Protein AF-A0A291QTG8-F1 (afdb_monomer_lite)

Organism: NCBI:txid2029983

Radius of gyration: 29.93 Å; chains: 1; bounding box: 68×47×69 Å

Secondary structure (DSSP, 8-state):
-----PPPHHHHHHHHHTSS---HHHHHHHHH-HHHHHHHHHHHHHHHHHHHSPP----HHHHHHHHHHS--PPP------HHHHHHHHHHHHHHHHHHHHHHHHHHHHTTTTHHHHHHHHHHHHHHHHHHHHHHHHHT------------

pLDDT: mean 78.18, std 14.65, range [39.66, 96.56]

Foldseek 3Di:
DDPPDADDLVVLLCVLLVNDDDDPVNVVCCVVPPVSVVSSVVSNVVVVVVVPPPDPPDPVVNVVVVVVPPPPPPPPPPPCDPVNVVVVVVVVCVVVVVVVVVVVVCVVVVPPCPPPVVVVVVVVVVVVVVVVVVVVVVPPPPPPPDDPDDD

Structure (mmCIF, N/CA/C/O backbone):
data_AF-A0A291QTG8-F1
#
_entry.id   AF-A0A291QTG8-F1
#
loop_
_atom_site.group_PDB
_atom_site.id
_atom_site.type_symbol
_atom_site.label_atom_id
_atom_site.label_alt_id
_atom_site.label_comp_id
_atom_site.label_asym_id
_atom_site.label_entity_id
_atom_site.label_seq_id
_atom_site.pdbx_PDB_ins_code
_atom_site.Cartn_x
_atom_site.Cartn_y
_atom_site.Cartn_z
_atom_site.occupancy
_atom_site.B_iso_or_equiv
_atom_site.auth_seq_id
_atom_site.auth_comp_id
_atom_site.auth_asym_id
_atom_site.auth_atom_id
_atom_site.pdbx_PDB_model_num
ATOM 1 N N . MET A 1 1 ? 3.332 27.249 34.472 1.00 39.66 1 MET A N 1
ATOM 2 C CA . MET A 1 1 ? 2.411 26.255 33.890 1.00 39.66 1 MET A CA 1
ATOM 3 C C . MET A 1 1 ? 3.097 25.776 32.634 1.00 39.66 1 MET A C 1
ATOM 5 O O . MET A 1 1 ? 3.259 26.569 31.720 1.00 39.66 1 MET A O 1
ATOM 9 N N . ILE A 1 2 ? 3.693 24.590 32.694 1.00 41.84 2 ILE A N 1
ATOM 10 C CA . ILE A 1 2 ? 4.444 24.021 31.576 1.00 41.84 2 ILE A CA 1
ATOM 11 C C . ILE A 1 2 ? 3.376 23.428 30.660 1.00 41.84 2 ILE A C 1
ATOM 13 O O . ILE A 1 2 ? 2.653 22.534 31.089 1.00 41.84 2 ILE A O 1
ATOM 17 N N . GLU A 1 3 ? 3.204 23.989 29.465 1.00 48.88 3 GLU A N 1
ATOM 18 C CA . GLU A 1 3 ? 2.459 23.326 28.394 1.00 48.88 3 GLU A CA 1
ATOM 19 C C . GLU A 1 3 ? 3.254 22.075 28.016 1.00 48.88 3 GLU A C 1
ATOM 21 O O . GLU A 1 3 ? 4.165 22.112 27.189 1.00 48.88 3 GLU A O 1
ATOM 26 N N . GLU A 1 4 ? 2.985 20.973 28.714 1.00 64.38 4 GLU A N 1
ATOM 27 C CA . GLU A 1 4 ? 3.476 19.665 28.313 1.00 64.38 4 GLU A CA 1
ATOM 28 C C . GLU A 1 4 ? 2.865 19.350 26.951 1.00 64.38 4 GLU A C 1
ATOM 30 O O . GLU A 1 4 ? 1.647 19.320 26.782 1.00 64.38 4 GLU A O 1
ATOM 35 N N . MET A 1 5 ? 3.727 19.192 25.952 1.00 86.00 5 MET A N 1
ATOM 36 C CA . MET A 1 5 ? 3.331 18.919 24.578 1.00 86.00 5 MET A CA 1
ATOM 37 C C . MET A 1 5 ? 2.581 17.579 24.528 1.00 86.00 5 MET A C 1
ATOM 39 O O . MET A 1 5 ? 3.191 16.515 24.601 1.00 86.00 5 MET A O 1
ATOM 43 N N . HIS A 1 6 ? 1.250 17.635 24.455 1.00 92.12 6 HIS A N 1
ATOM 44 C CA . HIS A 1 6 ? 0.396 16.455 24.343 1.00 92.12 6 HIS A CA 1
ATOM 45 C C . HIS A 1 6 ? 0.509 15.808 22.959 1.00 92.12 6 HIS A C 1
ATOM 47 O O . HIS A 1 6 ? 0.851 16.459 21.968 1.00 92.12 6 HIS A O 1
ATOM 53 N N . ILE A 1 7 ? 0.167 14.519 22.882 1.00 92.31 7 ILE A N 1
ATOM 54 C CA . ILE A 1 7 ? 0.068 13.810 21.602 1.00 92.31 7 ILE A CA 1
ATOM 55 C C . ILE A 1 7 ? -1.027 14.486 20.757 1.00 92.31 7 ILE A C 1
ATOM 57 O O . ILE A 1 7 ? -2.128 14.705 21.268 1.00 92.31 7 ILE A O 1
ATOM 61 N N . PRO A 1 8 ? -0.772 14.798 19.473 1.00 93.25 8 PRO A N 1
ATOM 62 C CA . PRO A 1 8 ? -1.783 15.363 18.590 1.00 93.25 8 PRO A CA 1
ATOM 63 C C . PRO A 1 8 ? -3.030 14.477 18.500 1.00 93.25 8 PRO A C 1
ATOM 65 O O . PRO A 1 8 ? -2.926 13.262 18.312 1.00 93.25 8 PRO A O 1
ATOM 68 N N . ASP A 1 9 ? -4.213 15.093 18.539 1.00 92.69 9 ASP A N 1
ATOM 69 C CA . ASP A 1 9 ? -5.502 14.387 18.495 1.00 92.69 9 ASP A CA 1
ATOM 70 C C . ASP A 1 9 ? -5.616 13.407 17.325 1.00 92.69 9 ASP A C 1
ATOM 72 O O . ASP A 1 9 ? -6.107 12.291 17.490 1.00 92.69 9 ASP A O 1
ATOM 76 N N . GLN A 1 10 ? -5.119 13.793 16.147 1.00 93.25 10 GLN A N 1
ATOM 77 C CA . GLN A 1 10 ? -5.134 12.936 14.964 1.00 93.25 10 GLN A CA 1
ATOM 78 C C . GLN A 1 10 ? -4.392 11.612 15.211 1.00 93.25 10 GLN A C 1
ATOM 80 O O . GLN A 1 10 ? -4.905 10.544 14.886 1.00 93.25 10 GLN A O 1
ATOM 85 N N . GLN A 1 11 ? -3.217 11.659 15.841 1.00 93.56 11 GLN A N 1
ATOM 86 C CA . GLN A 1 11 ? -2.427 10.459 16.128 1.00 93.56 11 GLN A CA 1
ATOM 87 C C . GLN A 1 11 ? -3.092 9.590 17.202 1.00 93.56 11 GLN A C 1
ATOM 89 O O . GLN A 1 11 ? -3.115 8.365 17.087 1.00 93.56 11 GLN A O 1
ATOM 94 N N . LEU A 1 12 ? -3.700 10.215 18.215 1.00 94.62 12 LEU A N 1
ATOM 95 C CA . LEU A 1 12 ? -4.512 9.531 19.227 1.00 94.62 12 LEU A CA 1
ATOM 96 C C . LEU A 1 12 ? -5.717 8.806 18.606 1.00 94.62 12 LEU A C 1
ATOM 98 O O . LEU A 1 12 ? -6.006 7.664 18.972 1.00 94.62 12 LEU A O 1
ATOM 102 N N . GLN A 1 13 ? -6.395 9.434 17.643 1.00 94.81 13 GLN A N 1
ATOM 103 C CA . GLN A 1 13 ? -7.520 8.850 16.909 1.00 94.81 13 GLN A CA 1
ATOM 104 C C . GLN A 1 13 ? -7.088 7.681 16.017 1.00 94.81 13 GLN A C 1
ATOM 106 O O . GLN A 1 13 ? -7.735 6.631 16.036 1.00 94.81 13 GLN A O 1
ATOM 111 N N . GLU A 1 14 ? -5.999 7.836 15.264 1.00 93.81 14 GLU A N 1
ATOM 112 C CA . GLU A 1 14 ? -5.438 6.780 14.413 1.00 93.81 14 GLU A CA 1
ATOM 113 C C . GLU A 1 14 ? -4.993 5.566 15.242 1.00 93.81 14 GLU A C 1
ATOM 115 O O . GLU A 1 14 ? -5.276 4.419 14.872 1.00 93.81 14 GLU A O 1
ATOM 120 N N . TRP A 1 15 ? -4.373 5.810 16.403 1.00 94.44 15 TRP A N 1
ATOM 121 C CA . TRP A 1 15 ? -3.998 4.766 17.356 1.00 94.44 15 TRP A CA 1
ATOM 122 C C . TRP A 1 15 ? -5.223 4.070 17.956 1.00 94.44 15 TRP A C 1
ATOM 124 O O . TRP A 1 15 ? -5.266 2.841 18.034 1.00 94.44 15 TRP A O 1
ATOM 134 N N . ALA A 1 16 ? -6.262 4.824 18.328 1.00 94.31 16 ALA A N 1
ATOM 135 C CA . ALA A 1 16 ? -7.515 4.267 18.839 1.00 94.31 16 ALA A CA 1
ATOM 136 C C . ALA A 1 16 ? -8.255 3.400 17.802 1.00 94.31 16 ALA A C 1
ATOM 138 O O . ALA A 1 16 ? -8.915 2.427 18.177 1.00 94.31 16 ALA A O 1
ATOM 139 N N . ASN A 1 17 ? -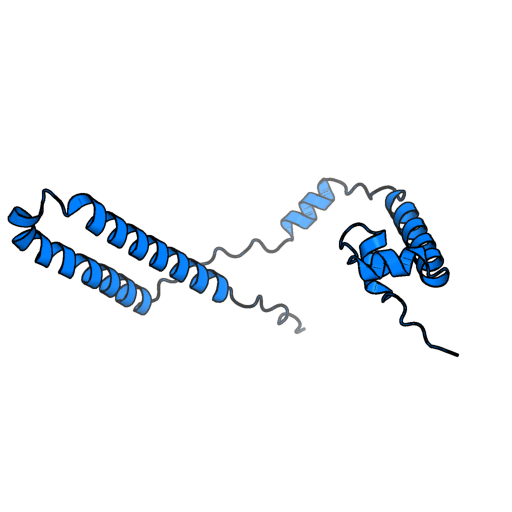8.135 3.728 16.511 1.00 92.69 17 ASN A N 1
ATOM 140 C CA . ASN A 1 17 ? -8.720 2.968 15.403 1.00 92.69 17 ASN A CA 1
ATOM 141 C C . ASN A 1 17 ? -7.851 1.770 14.952 1.00 92.69 17 ASN A C 1
ATOM 143 O O . ASN A 1 17 ? -8.332 0.893 14.234 1.00 92.69 17 ASN A O 1
ATOM 147 N N . GLY A 1 18 ? -6.589 1.696 15.391 1.00 89.44 18 GLY A N 1
ATOM 148 C CA . GLY A 1 18 ? -5.655 0.615 15.054 1.00 89.44 18 GLY A CA 1
ATOM 149 C C . GLY A 1 18 ? -4.996 0.746 13.676 1.00 89.44 18 GLY A C 1
ATOM 150 O O . GLY A 1 18 ? -4.585 -0.265 13.114 1.00 89.44 18 GLY A O 1
ATOM 151 N N . GLN A 1 19 ? -4.925 1.960 13.119 1.00 84.00 19 GLN A N 1
ATOM 152 C CA . GLN A 1 19 ? -4.356 2.220 11.788 1.00 84.00 19 GLN A CA 1
ATOM 153 C C . GLN A 1 19 ? -2.859 2.554 11.832 1.00 84.00 19 GLN A C 1
ATOM 155 O O . GLN A 1 19 ? -2.090 1.990 11.056 1.00 84.00 19 GLN A O 1
ATOM 160 N N . THR A 1 20 ? -2.444 3.423 12.757 1.00 84.19 20 THR A N 1
ATOM 161 C CA . THR A 1 20 ? -1.059 3.916 12.861 1.00 84.19 20 THR A CA 1
ATOM 162 C C . THR A 1 20 ? -0.525 3.675 14.263 1.00 84.19 20 THR A C 1
ATOM 164 O O . THR A 1 20 ? -1.222 3.945 15.237 1.00 84.19 20 THR A O 1
ATOM 167 N N . GLY A 1 21 ? 0.706 3.168 14.376 1.00 86.81 21 GLY A N 1
ATOM 168 C CA . GLY A 1 21 ? 1.382 2.979 15.658 1.00 86.81 21 GLY A CA 1
ATOM 169 C C . GLY A 1 21 ? 1.997 4.269 16.196 1.00 86.81 21 GLY A C 1
ATOM 170 O O . GLY A 1 21 ? 2.619 5.003 15.439 1.00 86.81 21 GLY A O 1
ATOM 171 N N . LEU A 1 22 ? 1.875 4.500 17.505 1.00 91.50 22 LEU A N 1
ATOM 172 C CA . LEU A 1 22 ? 2.666 5.515 18.208 1.00 91.50 22 LEU A CA 1
ATOM 173 C C . LEU A 1 22 ? 4.139 5.077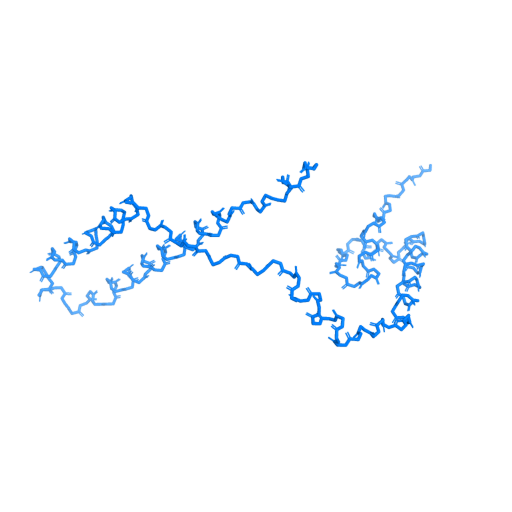 18.295 1.00 91.50 22 LEU A C 1
ATOM 175 O O . LEU A 1 22 ? 4.429 3.873 18.413 1.00 91.50 22 LEU A O 1
ATOM 179 N N . ASP A 1 23 ? 5.057 6.039 18.257 1.00 92.69 23 ASP A N 1
ATOM 180 C CA . ASP A 1 23 ? 6.482 5.794 18.501 1.00 92.69 23 ASP A CA 1
ATOM 181 C C . ASP A 1 23 ? 6.754 5.441 19.985 1.00 92.69 23 ASP A C 1
ATOM 183 O O . ASP A 1 23 ? 5.832 5.305 20.797 1.00 92.69 23 ASP A O 1
ATOM 187 N N . ALA A 1 24 ? 8.014 5.158 20.331 1.00 91.38 24 ALA A N 1
ATOM 188 C CA . ALA A 1 24 ? 8.370 4.737 21.689 1.00 91.38 24 ALA A CA 1
ATOM 189 C C . ALA A 1 24 ? 8.121 5.853 22.719 1.00 91.38 24 ALA A C 1
ATOM 191 O O . ALA A 1 24 ? 7.496 5.598 23.750 1.00 91.38 24 ALA A O 1
ATOM 192 N N . ASP A 1 25 ? 8.523 7.080 22.392 1.00 90.56 25 ASP A N 1
ATOM 193 C CA . ASP A 1 25 ? 8.434 8.241 23.279 1.00 90.56 25 ASP A CA 1
ATOM 194 C C . ASP A 1 25 ? 6.971 8.646 23.521 1.00 90.56 25 ASP A C 1
ATOM 196 O O . ASP A 1 25 ? 6.567 8.943 24.645 1.00 90.56 25 ASP A O 1
ATOM 200 N N . GLN A 1 26 ? 6.122 8.573 22.495 1.00 92.12 26 GLN A N 1
ATOM 201 C CA . GLN A 1 26 ? 4.686 8.820 22.611 1.00 92.12 26 GLN A CA 1
ATOM 202 C C . GLN A 1 26 ? 3.976 7.736 23.417 1.00 92.12 26 GLN A C 1
ATOM 204 O O . GLN A 1 26 ? 3.022 8.034 24.134 1.00 92.12 26 GLN A O 1
ATOM 209 N N . LYS A 1 27 ? 4.408 6.473 23.327 1.00 92.62 27 LYS A N 1
ATOM 210 C CA . LYS A 1 27 ? 3.857 5.400 24.173 1.00 92.62 27 LYS A CA 1
ATOM 211 C C . LYS A 1 27 ? 4.211 5.611 25.636 1.00 92.62 27 LYS A C 1
ATOM 213 O O . LYS A 1 27 ? 3.348 5.422 26.493 1.00 92.62 27 LYS A O 1
ATOM 218 N N . GLU A 1 28 ? 5.444 6.021 25.911 1.00 93.44 28 GLU A N 1
ATOM 219 C CA . GLU A 1 28 ? 5.875 6.377 27.259 1.00 93.44 28 GLU A CA 1
ATOM 220 C C . GLU A 1 28 ? 5.089 7.588 27.781 1.00 93.44 28 GLU A C 1
ATOM 222 O O . GLU A 1 28 ? 4.497 7.520 28.861 1.00 93.44 28 GLU A O 1
ATOM 227 N N . HIS A 1 29 ? 4.954 8.650 26.980 1.00 93.62 29 HIS A N 1
ATOM 228 C CA . HIS A 1 29 ? 4.120 9.804 27.324 1.00 93.62 29 HIS A CA 1
ATOM 229 C C . HIS A 1 29 ? 2.671 9.394 27.602 1.00 93.62 29 HIS A C 1
ATOM 231 O O . HIS A 1 29 ? 2.098 9.786 28.613 1.00 93.62 29 HIS A O 1
ATOM 237 N N . LEU A 1 30 ? 2.076 8.555 26.751 1.00 93.44 30 LEU A N 1
ATOM 238 C CA . LEU A 1 30 ? 0.714 8.061 26.934 1.00 93.44 30 LEU A CA 1
ATOM 239 C C . LEU A 1 30 ? 0.557 7.273 28.243 1.00 93.44 30 LEU A C 1
ATOM 241 O O . LEU A 1 30 ? -0.505 7.331 28.853 1.00 93.44 30 LEU A O 1
ATOM 245 N N . SER A 1 31 ? 1.583 6.554 28.709 1.00 93.50 31 SER A N 1
ATOM 246 C CA . SER A 1 31 ? 1.524 5.865 30.008 1.00 93.50 31 SER A CA 1
ATOM 247 C C . SER A 1 31 ? 1.598 6.804 31.217 1.00 93.50 31 SER A C 1
ATOM 249 O O . SER A 1 31 ? 1.093 6.448 32.279 1.00 93.50 31 SER A O 1
ATOM 251 N N . ASN A 1 32 ? 2.140 8.011 31.039 1.00 93.88 32 ASN A N 1
ATOM 252 C CA . ASN A 1 32 ? 2.381 8.966 32.122 1.00 93.88 32 ASN A CA 1
ATOM 253 C C . ASN A 1 32 ? 1.437 10.185 32.099 1.00 93.88 32 ASN A C 1
ATOM 255 O O . ASN A 1 32 ? 1.292 10.863 33.112 1.00 93.88 32 ASN A O 1
ATOM 259 N N . CYS A 1 33 ? 0.776 10.468 30.974 1.00 94.88 33 CYS A N 1
ATOM 260 C CA . CYS A 1 33 ? -0.098 11.627 30.800 1.00 94.88 33 CYS A CA 1
ATOM 261 C C . CYS A 1 33 ? -1.583 11.246 30.921 1.00 94.88 33 CYS A C 1
ATOM 263 O O . CYS A 1 33 ? -2.165 10.664 30.002 1.00 94.88 33 CYS A O 1
ATOM 265 N N . GLU A 1 34 ? -2.221 11.638 32.028 1.00 94.62 34 GLU A N 1
ATOM 266 C CA . GLU A 1 34 ? -3.640 11.357 32.306 1.00 94.62 34 GLU A CA 1
ATOM 267 C C . GLU A 1 34 ? -4.577 11.937 31.233 1.00 94.62 34 GLU A C 1
ATOM 269 O O . GLU A 1 34 ? -5.516 11.270 30.795 1.00 94.62 34 GLU A O 1
ATOM 274 N N . TYR A 1 35 ? -4.276 13.139 30.729 1.00 94.38 35 TYR A N 1
ATOM 275 C CA . TYR A 1 35 ? -5.053 13.773 29.662 1.00 94.38 35 TYR A CA 1
ATOM 276 C C . TYR A 1 35 ? -5.083 12.915 28.388 1.00 94.38 35 TYR A C 1
ATOM 278 O O . TYR A 1 35 ? -6.154 12.610 27.857 1.00 94.38 35 TYR A O 1
ATOM 286 N N . CYS A 1 36 ? -3.914 12.459 27.922 1.00 95.00 36 CYS A N 1
ATOM 287 C CA . CYS A 1 36 ? -3.817 11.620 26.727 1.00 95.00 36 CYS A CA 1
ATOM 288 C C . CYS A 1 36 ? -4.514 10.262 26.925 1.00 95.00 36 CYS A C 1
ATOM 290 O O . CYS A 1 36 ? -5.141 9.747 25.997 1.00 95.00 36 CYS A O 1
ATOM 292 N N . GLN A 1 37 ? -4.460 9.692 28.135 1.00 95.69 37 GLN A N 1
ATOM 293 C CA . GLN A 1 37 ? -5.177 8.455 28.468 1.00 95.69 37 GLN A CA 1
ATOM 294 C C . GLN A 1 37 ? -6.692 8.634 28.409 1.00 95.69 37 GLN A C 1
ATOM 296 O O . GLN A 1 37 ? -7.393 7.791 27.840 1.00 95.69 37 GLN A O 1
ATOM 301 N N . GLN A 1 38 ? -7.197 9.736 28.963 1.00 96.56 38 GLN A N 1
ATOM 302 C CA . GLN A 1 38 ? -8.620 10.042 28.958 1.00 96.56 38 GLN A CA 1
ATOM 303 C C . GLN A 1 38 ? -9.136 10.242 27.528 1.00 96.56 38 GLN A C 1
ATOM 305 O O . GLN A 1 38 ? -10.147 9.642 27.154 1.00 96.56 38 GLN A O 1
ATOM 310 N N . GLN A 1 39 ? -8.412 11.001 26.699 1.00 96.50 39 GLN A N 1
ATOM 311 C CA . GLN A 1 39 ? -8.763 11.184 25.286 1.00 96.50 39 GLN A CA 1
ATOM 312 C C . GLN A 1 39 ? -8.751 9.860 24.517 1.00 96.50 39 GLN A C 1
ATOM 314 O O . GLN A 1 39 ? -9.700 9.537 23.798 1.00 96.50 39 GLN A O 1
ATOM 319 N N . LEU A 1 40 ? -7.727 9.026 24.727 1.00 96.12 40 LEU A N 1
ATOM 320 C CA . LEU A 1 40 ? -7.660 7.703 24.109 1.00 96.12 40 LEU A CA 1
ATOM 321 C C . LEU A 1 40 ? -8.863 6.826 24.486 1.00 96.12 40 LEU A C 1
ATOM 323 O O . LEU A 1 40 ? -9.397 6.110 23.635 1.00 96.12 40 LEU A O 1
ATOM 327 N N . ALA A 1 41 ? -9.302 6.866 25.746 1.00 95.94 41 ALA A N 1
ATOM 328 C CA . ALA A 1 41 ? -10.466 6.115 26.206 1.00 95.94 41 ALA A CA 1
ATOM 329 C C . ALA A 1 41 ? -11.762 6.584 25.523 1.00 95.94 41 ALA A C 1
ATOM 331 O O . ALA A 1 41 ? -12.567 5.746 25.104 1.00 95.94 41 ALA A O 1
ATOM 332 N N . ILE A 1 42 ? -11.936 7.899 25.346 1.00 96.38 42 ILE A N 1
ATOM 333 C CA . ILE A 1 42 ? -13.074 8.484 24.621 1.00 96.38 42 ILE A CA 1
ATOM 334 C C . ILE A 1 42 ? -13.094 7.980 23.175 1.00 96.38 42 ILE A C 1
ATOM 336 O O . ILE A 1 42 ? -14.106 7.430 22.731 1.00 96.38 42 ILE A O 1
ATOM 340 N N . TYR A 1 43 ? -11.971 8.084 22.458 1.00 96.31 43 TYR A N 1
ATOM 341 C CA . TYR A 1 43 ? -11.887 7.625 21.071 1.00 96.31 43 TYR A CA 1
ATOM 342 C C . TYR A 1 43 ? -12.136 6.120 20.943 1.00 96.31 43 TYR A C 1
ATOM 344 O O . TYR A 1 43 ? -12.914 5.693 20.089 1.00 96.31 43 TYR A O 1
ATOM 352 N N . LYS A 1 44 ? -11.553 5.297 21.824 1.00 94.88 44 LYS A N 1
ATOM 353 C CA . LYS A 1 44 ? -11.804 3.846 21.837 1.00 94.88 44 LYS A CA 1
ATOM 354 C C . LYS A 1 44 ? -13.280 3.524 22.052 1.00 94.88 44 LYS A C 1
ATOM 356 O O . LYS A 1 44 ? -13.813 2.651 21.368 1.00 94.88 44 LYS A O 1
ATOM 361 N N . ASN A 1 45 ? -13.949 4.228 22.964 1.00 94.62 45 ASN A N 1
ATOM 362 C CA . ASN A 1 45 ? -15.376 4.043 23.201 1.00 94.62 45 ASN A CA 1
ATOM 363 C C . ASN A 1 45 ? -16.203 4.421 21.960 1.00 94.62 45 ASN A C 1
ATOM 365 O O . ASN A 1 45 ? -17.033 3.627 21.506 1.00 94.62 45 ASN A O 1
ATOM 369 N N . MET A 1 46 ? -15.911 5.571 21.348 1.00 94.12 46 MET A N 1
ATOM 370 C CA . MET A 1 46 ? -16.565 6.025 20.119 1.00 94.12 46 MET A CA 1
ATOM 371 C C . MET A 1 46 ? -16.414 5.000 18.986 1.00 94.12 46 MET A C 1
ATOM 373 O O . MET A 1 46 ? -17.411 4.571 18.403 1.00 94.12 46 MET A O 1
ATOM 377 N N . TYR A 1 47 ? -15.194 4.524 18.724 1.00 92.94 47 TYR A N 1
ATOM 378 C CA . TYR A 1 47 ? -14.949 3.510 17.696 1.00 92.94 47 TYR A CA 1
ATOM 379 C C . TYR A 1 47 ? -15.583 2.160 18.030 1.00 92.94 47 TYR A C 1
ATOM 381 O O . TYR A 1 47 ? -16.078 1.480 17.134 1.00 92.94 47 TYR A O 1
ATOM 389 N N . SER A 1 48 ? -15.617 1.763 19.305 1.00 90.94 48 SER A N 1
ATOM 390 C CA . SER A 1 48 ? -16.310 0.538 19.714 1.00 90.94 48 SER A CA 1
ATOM 391 C C . SER A 1 48 ? -17.819 0.629 19.474 1.00 90.94 48 SER A C 1
ATOM 393 O O . SER A 1 48 ? -18.431 -0.346 19.044 1.00 90.94 48 SER A O 1
ATOM 395 N N . SER A 1 49 ? -18.400 1.814 19.677 1.00 88.62 49 SER A N 1
ATOM 396 C CA . SER A 1 49 ? -19.818 2.081 19.444 1.00 88.62 49 SER A CA 1
ATOM 397 C C . SER A 1 49 ? -20.138 2.072 17.951 1.00 88.62 49 SER A C 1
ATOM 399 O O . SER A 1 49 ? -21.104 1.439 17.541 1.00 88.62 49 SER A O 1
ATOM 401 N N . LEU A 1 50 ? -19.274 2.673 17.126 1.00 87.94 50 LEU A N 1
ATOM 402 C CA . LEU A 1 50 ? -19.365 2.616 15.664 1.00 87.94 50 LEU A CA 1
ATOM 403 C C . LEU A 1 50 ? -19.241 1.182 15.130 1.00 87.94 50 LEU A C 1
ATOM 405 O O . LEU A 1 50 ? -20.018 0.786 14.270 1.00 87.94 50 LEU A O 1
ATOM 409 N N . LYS A 1 51 ? -18.322 0.370 15.670 1.00 85.06 51 LYS A N 1
ATOM 410 C CA . LYS A 1 51 ? -18.167 -1.045 15.279 1.00 85.06 51 LYS A CA 1
ATOM 411 C C . LYS A 1 51 ? -19.370 -1.915 15.651 1.00 85.06 51 LYS A C 1
ATOM 413 O O . LYS A 1 51 ? -19.572 -2.949 15.025 1.00 85.06 51 LYS A O 1
ATOM 418 N N . ARG A 1 52 ? -20.131 -1.528 16.679 1.00 84.44 52 ARG A N 1
ATOM 419 C CA . ARG A 1 52 ? -21.359 -2.218 17.103 1.00 84.44 52 ARG A CA 1
ATOM 420 C C . ARG A 1 52 ? -22.588 -1.805 16.303 1.00 84.44 52 ARG A C 1
ATOM 422 O O . ARG A 1 52 ? -23.602 -2.488 16.410 1.00 84.44 52 ARG A O 1
ATOM 429 N N . MET A 1 53 ? -22.528 -0.716 15.537 1.00 83.00 53 MET A N 1
ATOM 430 C CA . MET A 1 53 ? -23.616 -0.389 14.623 1.00 83.00 53 MET A CA 1
ATOM 431 C C . MET A 1 53 ? -23.715 -1.499 13.580 1.00 83.00 53 MET A C 1
ATOM 433 O O . MET A 1 53 ? -22.707 -1.898 12.991 1.00 83.00 53 MET A O 1
ATOM 437 N N . GLU A 1 54 ? -24.926 -2.018 13.380 1.00 76.88 54 GLU A N 1
ATOM 438 C CA . GLU A 1 54 ? -25.188 -2.994 12.329 1.00 76.88 54 GLU A CA 1
ATOM 439 C C . GLU A 1 54 ? -24.701 -2.425 10.999 1.00 76.88 54 GLU A C 1
ATOM 441 O O . GLU A 1 54 ? -25.057 -1.310 10.606 1.00 76.88 54 GLU A O 1
ATOM 446 N N . GLN A 1 55 ? -23.843 -3.181 10.316 1.00 76.06 55 GLN A N 1
ATOM 447 C CA . GLN A 1 55 ? -23.409 -2.784 8.989 1.00 76.06 55 GLN A CA 1
ATOM 448 C C . GLN A 1 55 ? -24.644 -2.749 8.087 1.00 76.06 55 GLN A C 1
ATOM 450 O O . GLN A 1 55 ? -25.396 -3.728 8.059 1.00 76.06 55 GLN A O 1
ATOM 455 N N . PRO A 1 56 ? -24.876 -1.652 7.347 1.00 77.88 56 PRO A N 1
ATOM 456 C CA . PRO A 1 56 ? -26.017 -1.581 6.457 1.00 77.88 56 PRO A CA 1
ATOM 457 C C . PRO A 1 56 ? -25.896 -2.702 5.425 1.00 77.88 56 PRO A C 1
ATOM 459 O O . PRO A 1 56 ? -24.963 -2.731 4.619 1.00 77.88 56 PRO A O 1
ATOM 462 N N . VAL A 1 57 ? -26.841 -3.642 5.449 1.00 81.56 57 VAL A N 1
ATOM 463 C CA . VAL A 1 57 ? -26.924 -4.691 4.435 1.00 81.56 57 VAL A CA 1
ATOM 464 C C . VAL A 1 57 ? -27.393 -4.027 3.148 1.00 81.56 57 VAL A C 1
ATOM 466 O O . VAL A 1 57 ? -28.575 -3.737 2.973 1.00 81.56 57 VAL A O 1
ATOM 469 N N . ILE A 1 58 ? -26.451 -3.747 2.249 1.00 82.56 58 ILE A N 1
ATOM 470 C CA . ILE A 1 58 ? -26.765 -3.201 0.931 1.00 82.56 58 ILE A CA 1
ATOM 471 C C . ILE A 1 58 ? -27.466 -4.310 0.135 1.00 82.56 58 ILE A C 1
ATOM 473 O O . ILE A 1 58 ? -26.854 -5.354 -0.113 1.00 82.56 58 ILE A O 1
ATOM 477 N N . PRO A 1 59 ? -28.722 -4.115 -0.307 1.00 87.44 59 PRO A N 1
ATOM 478 C CA . PRO A 1 59 ? -29.396 -5.101 -1.138 1.00 87.44 59 PRO A CA 1
ATOM 479 C C . PRO A 1 59 ? -28.568 -5.367 -2.397 1.00 87.44 59 PRO A C 1
ATOM 481 O O . PRO A 1 59 ? -28.149 -4.424 -3.073 1.00 87.44 59 PRO A O 1
ATOM 484 N N . GLY A 1 60 ? -28.361 -6.635 -2.761 1.00 83.31 60 GLY A N 1
ATOM 485 C CA . GLY A 1 60 ? -27.526 -6.997 -3.915 1.00 83.31 60 GLY A CA 1
ATOM 486 C C . GLY A 1 60 ? -27.958 -6.317 -5.223 1.00 83.31 60 GLY A C 1
ATOM 487 O O . GLY A 1 60 ? -27.116 -5.942 -6.035 1.00 83.31 60 GLY A O 1
ATOM 488 N N . ALA A 1 61 ? -29.260 -6.062 -5.395 1.00 84.75 61 ALA A N 1
ATOM 489 C CA . ALA A 1 61 ? -29.793 -5.310 -6.532 1.00 84.75 61 ALA A CA 1
ATOM 490 C C . ALA A 1 61 ? -29.314 -3.844 -6.566 1.00 84.75 61 ALA A C 1
ATOM 492 O O . ALA A 1 61 ? -29.023 -3.314 -7.639 1.00 84.75 61 ALA A O 1
ATOM 493 N N . LEU A 1 62 ? -29.193 -3.195 -5.403 1.00 85.12 62 LEU A N 1
ATOM 494 C CA . LEU A 1 62 ? -28.672 -1.832 -5.290 1.00 85.12 62 LEU A CA 1
ATOM 495 C C . LEU A 1 62 ? -27.165 -1.805 -5.561 1.00 85.12 62 LEU A C 1
ATOM 497 O O . LEU A 1 62 ? -26.701 -0.954 -6.316 1.00 85.12 62 LEU A O 1
ATOM 501 N N . LEU A 1 63 ? -26.421 -2.775 -5.023 1.00 87.56 63 LEU A N 1
ATOM 502 C CA . LEU A 1 63 ? -24.987 -2.907 -5.277 1.00 87.56 63 LEU A CA 1
ATOM 503 C C . LEU A 1 63 ? -24.699 -3.086 -6.776 1.00 87.56 63 LEU A C 1
ATOM 505 O O . LEU A 1 63 ? -23.859 -2.385 -7.331 1.00 87.56 63 LEU A O 1
ATOM 509 N N . GLN A 1 64 ? -25.450 -3.952 -7.461 1.00 85.56 64 GLN A N 1
ATOM 510 C CA . GLN A 1 64 ? -25.322 -4.130 -8.911 1.00 85.56 64 GLN A CA 1
ATOM 511 C C . GLN A 1 64 ? -25.663 -2.857 -9.693 1.00 85.56 64 GLN A C 1
ATOM 513 O O . GLN A 1 64 ? -25.012 -2.562 -10.695 1.00 85.56 64 GLN A O 1
ATOM 518 N N . LYS A 1 65 ? -26.663 -2.090 -9.245 1.00 87.62 65 LYS A N 1
ATOM 519 C CA . LYS A 1 65 ? -27.027 -0.814 -9.872 1.00 87.62 65 LYS A CA 1
ATOM 520 C C . LYS A 1 65 ? -25.904 0.216 -9.738 1.00 87.62 65 LYS A C 1
ATOM 522 O O . LYS A 1 65 ? -25.594 0.874 -10.724 1.00 87.62 65 LYS A O 1
ATOM 527 N N . ILE A 1 66 ? -25.272 0.303 -8.566 1.00 86.69 66 ILE A N 1
ATOM 528 C CA . ILE A 1 66 ? -24.121 1.185 -8.325 1.00 86.69 66 ILE A CA 1
ATOM 529 C C . ILE A 1 66 ? -22.934 0.747 -9.188 1.00 86.69 66 ILE A C 1
ATOM 531 O O . ILE A 1 66 ? -22.384 1.572 -9.908 1.00 86.69 66 ILE A O 1
ATOM 535 N N . ILE A 1 67 ? -22.594 -0.549 -9.200 1.00 84.94 67 ILE A N 1
ATOM 536 C CA . ILE A 1 67 ? -21.488 -1.098 -10.008 1.00 84.94 67 ILE A CA 1
ATOM 537 C C . ILE A 1 67 ? -21.661 -0.774 -11.495 1.00 84.94 67 ILE A C 1
ATOM 539 O O . ILE A 1 67 ? -20.701 -0.396 -12.156 1.00 84.94 67 ILE A O 1
ATOM 543 N N . ARG A 1 68 ? -22.886 -0.863 -12.023 1.00 83.56 68 ARG A N 1
ATOM 544 C CA . ARG A 1 68 ? -23.179 -0.520 -13.425 1.00 83.56 68 ARG A CA 1
ATOM 545 C C . ARG A 1 68 ? -23.112 0.977 -13.729 1.00 83.56 68 ARG A C 1
ATOM 547 O O . ARG A 1 68 ? -23.046 1.340 -14.897 1.00 83.56 68 ARG A O 1
ATOM 554 N N . GLN A 1 69 ? -23.185 1.827 -12.709 1.00 83.56 69 GLN A N 1
ATOM 555 C CA . GLN A 1 69 ? -23.071 3.280 -12.840 1.00 83.56 69 GLN A CA 1
ATOM 556 C C . GLN A 1 69 ? -21.646 3.786 -12.617 1.00 83.56 69 GLN A C 1
ATOM 558 O O . GLN A 1 69 ? -21.380 4.956 -12.892 1.00 83.56 69 GLN A O 1
ATOM 563 N N . LEU A 1 70 ? -20.726 2.937 -12.145 1.00 79.31 70 LEU A N 1
ATOM 564 C CA . LEU A 1 70 ? -19.318 3.300 -12.142 1.00 79.31 70 LEU A CA 1
ATOM 565 C C . LEU A 1 70 ? -18.859 3.487 -13.593 1.00 79.31 70 LEU A C 1
ATOM 567 O O . LEU A 1 70 ? -19.174 2.645 -14.439 1.00 79.31 70 LEU A O 1
ATOM 571 N N . PRO A 1 71 ? -18.121 4.571 -13.896 1.00 77.88 71 PRO A N 1
ATOM 572 C CA . PRO A 1 71 ? -17.521 4.736 -15.206 1.00 77.88 71 PRO A CA 1
ATOM 573 C C . PRO A 1 71 ? -16.627 3.523 -15.446 1.00 77.88 71 PRO A C 1
ATOM 575 O O . PRO A 1 71 ? -15.629 3.318 -14.754 1.00 77.88 71 PRO A O 1
ATOM 578 N N . SER A 1 72 ? -17.021 2.678 -16.396 1.00 73.12 72 SER A N 1
ATOM 579 C CA . SER A 1 72 ? -16.159 1.621 -16.900 1.00 73.12 72 SER A CA 1
ATOM 580 C C . SER A 1 72 ? -14.903 2.311 -17.404 1.00 73.12 72 SER A C 1
ATOM 582 O O . SER A 1 72 ? -15.005 3.122 -18.327 1.00 73.12 72 SER A O 1
ATOM 584 N N . GLY A 1 73 ? -13.766 2.053 -16.746 1.00 68.31 73 GLY A N 1
ATOM 585 C CA . GLY A 1 73 ? -12.486 2.643 -17.116 1.00 68.31 73 GLY A CA 1
ATOM 586 C C . GLY A 1 73 ? -12.325 2.527 -18.621 1.00 68.31 73 GLY A C 1
ATOM 587 O O . GLY A 1 73 ? -12.412 1.422 -19.165 1.00 68.31 73 GLY A O 1
ATOM 588 N N . GLU A 1 74 ? -12.219 3.670 -19.297 1.00 67.88 74 GLU A N 1
ATOM 589 C CA . GLU A 1 74 ? -12.091 3.666 -20.744 1.00 67.88 74 GLU A CA 1
ATOM 590 C C . GLU A 1 74 ? -10.885 2.795 -21.095 1.00 67.88 74 GLU A C 1
ATOM 592 O O . GLU A 1 74 ? -9.836 2.924 -20.451 1.00 67.88 74 GLU A O 1
ATOM 597 N N . PRO A 1 75 ? -11.010 1.876 -22.069 1.00 63.09 75 PRO A N 1
ATOM 598 C CA . PRO A 1 75 ? -9.864 1.102 -22.497 1.00 63.09 75 PRO A CA 1
ATOM 599 C C . PRO A 1 75 ? -8.797 2.102 -22.923 1.00 63.09 75 PRO A C 1
ATOM 601 O O . PRO A 1 75 ? -9.019 2.884 -23.852 1.00 63.09 75 PRO A O 1
ATOM 604 N N . VAL A 1 76 ? -7.666 2.098 -22.213 1.00 63.28 76 VAL A N 1
ATOM 605 C CA . VAL A 1 76 ? -6.508 2.926 -22.538 1.00 63.28 76 VAL A CA 1
ATOM 606 C C . VAL A 1 76 ? -6.110 2.548 -23.956 1.00 63.28 76 VAL A C 1
ATOM 608 O O . VAL A 1 76 ? -5.485 1.517 -24.201 1.00 63.28 76 VAL A O 1
ATOM 611 N N . LYS A 1 77 ? -6.547 3.351 -24.927 1.00 63.69 77 LYS A N 1
ATOM 612 C CA . LYS A 1 77 ? -6.124 3.212 -26.312 1.00 63.69 77 LYS A CA 1
ATOM 613 C C . LYS A 1 77 ? -4.671 3.638 -26.324 1.00 63.69 77 LYS A C 1
ATOM 615 O O . LYS A 1 77 ? -4.385 4.829 -26.417 1.00 63.69 77 LYS A O 1
ATOM 620 N N . VAL A 1 78 ? -3.773 2.664 -26.197 1.00 62.25 78 VAL A N 1
ATOM 621 C CA . VAL A 1 78 ? -2.336 2.859 -26.372 1.00 62.25 78 VAL A CA 1
ATOM 622 C C . VAL A 1 78 ? -2.134 3.338 -27.808 1.00 62.25 78 VAL A C 1
ATOM 624 O O . VAL A 1 78 ? -2.076 2.554 -28.755 1.00 62.25 78 VAL A O 1
ATOM 627 N N . ARG A 1 79 ? -2.136 4.657 -27.998 1.00 62.00 79 ARG A N 1
ATOM 628 C CA . ARG A 1 79 ? -1.779 5.275 -29.268 1.00 62.00 79 ARG A CA 1
ATOM 629 C C . ARG A 1 79 ? -0.267 5.247 -29.329 1.00 62.00 79 ARG A C 1
ATOM 631 O O . ARG A 1 79 ? 0.373 6.149 -28.808 1.00 62.00 79 ARG A O 1
ATOM 638 N N . LEU A 1 80 ? 0.270 4.200 -29.947 1.00 64.94 80 LEU A N 1
ATOM 639 C CA . LEU A 1 80 ? 1.693 4.101 -30.240 1.00 64.94 80 LEU A CA 1
ATOM 640 C C . LEU A 1 80 ? 2.081 5.321 -31.084 1.00 64.94 80 LEU A C 1
ATOM 642 O O . LEU A 1 80 ? 1.660 5.446 -32.240 1.00 64.94 80 LEU A O 1
ATOM 646 N N . HIS A 1 81 ? 2.785 6.278 -30.484 1.00 73.12 81 HIS A N 1
ATOM 647 C CA . HIS A 1 81 ? 3.157 7.492 -31.185 1.00 73.12 81 HIS A CA 1
ATOM 648 C C . HIS A 1 81 ? 4.298 7.163 -32.151 1.00 73.12 81 HIS A C 1
ATOM 650 O O . HIS A 1 81 ? 5.104 6.266 -31.907 1.00 73.12 81 HIS A O 1
ATOM 656 N N . ARG A 1 82 ? 4.404 7.890 -33.270 1.00 75.38 82 ARG A N 1
ATOM 657 C CA . ARG A 1 82 ? 5.470 7.650 -34.263 1.00 75.38 82 ARG A CA 1
ATOM 658 C C . ARG A 1 82 ? 6.869 7.720 -33.631 1.00 75.38 82 ARG A C 1
ATOM 660 O O . ARG A 1 82 ? 7.768 7.012 -34.072 1.00 75.38 82 ARG A O 1
ATOM 667 N N . ASN A 1 83 ? 7.027 8.526 -32.584 1.00 71.75 83 ASN A N 1
ATOM 668 C CA . ASN A 1 83 ? 8.280 8.667 -31.847 1.00 71.75 83 ASN A CA 1
ATOM 669 C C . ASN A 1 83 ? 8.604 7.430 -30.991 1.00 71.75 83 ASN A C 1
ATOM 671 O O . ASN A 1 83 ? 9.775 7.076 -30.883 1.00 71.75 83 ASN A O 1
ATOM 675 N N . ASP A 1 84 ? 7.598 6.716 -30.475 1.00 78.31 84 ASP A N 1
ATOM 676 C CA . ASP A 1 84 ? 7.808 5.495 -29.683 1.00 78.31 84 ASP A CA 1
ATOM 677 C C . ASP A 1 84 ? 8.419 4.386 -30.543 1.00 78.31 84 ASP A C 1
ATOM 679 O O . ASP A 1 84 ? 9.328 3.682 -30.110 1.00 78.31 84 ASP A O 1
ATOM 683 N N . LEU A 1 85 ? 7.996 4.281 -31.809 1.00 82.00 85 LEU A N 1
ATOM 684 C CA . LEU A 1 85 ? 8.583 3.343 -32.771 1.00 82.00 85 LEU A CA 1
ATOM 685 C C . LEU A 1 85 ? 10.057 3.651 -33.064 1.00 82.00 85 LEU A C 1
ATOM 687 O O . LEU A 1 85 ? 10.853 2.727 -33.227 1.00 82.00 85 LEU A O 1
ATOM 691 N N . VAL A 1 86 ? 10.437 4.933 -33.105 1.00 83.06 86 VAL A N 1
ATOM 692 C CA . VAL A 1 86 ? 11.837 5.343 -33.306 1.00 83.06 86 VAL A CA 1
ATOM 693 C C . VAL A 1 86 ? 12.685 4.975 -32.088 1.00 83.06 86 VAL A C 1
ATOM 695 O O . VAL A 1 86 ? 13.782 4.446 -32.254 1.00 83.06 86 VAL A O 1
ATOM 698 N N . ILE A 1 87 ? 12.168 5.190 -30.874 1.00 82.19 87 ILE A N 1
ATOM 699 C CA . ILE A 1 87 ? 12.861 4.842 -29.623 1.00 82.19 87 ILE A CA 1
ATOM 700 C C . ILE A 1 87 ? 13.040 3.323 -29.506 1.00 82.19 87 ILE A C 1
ATOM 702 O O . ILE A 1 87 ? 14.145 2.854 -29.227 1.00 82.19 87 ILE A O 1
ATOM 706 N N . ILE A 1 88 ? 11.988 2.545 -29.778 1.00 85.50 88 ILE A N 1
ATOM 707 C CA . ILE A 1 88 ? 12.053 1.076 -29.780 1.00 85.50 88 ILE A CA 1
ATOM 708 C C . ILE A 1 88 ? 13.061 0.587 -30.831 1.00 85.50 88 ILE A C 1
ATOM 710 O O . ILE A 1 88 ? 13.884 -0.281 -30.539 1.00 85.50 88 ILE A O 1
ATOM 714 N N . GLY A 1 89 ? 13.053 1.174 -32.033 1.00 85.69 89 GLY A N 1
ATOM 715 C CA . GLY A 1 89 ? 14.022 0.857 -33.083 1.00 85.69 89 GLY A CA 1
ATOM 716 C C . GLY A 1 89 ? 15.468 1.136 -32.663 1.00 85.69 89 GLY A C 1
ATOM 717 O O . GLY A 1 89 ? 16.339 0.289 -32.858 1.00 85.69 89 GLY A O 1
ATOM 718 N N . LEU A 1 90 ? 15.724 2.281 -32.024 1.00 84.38 90 LEU A N 1
ATOM 719 C CA . LEU A 1 90 ? 17.044 2.637 -31.496 1.00 84.38 90 LEU A CA 1
ATOM 720 C C . LEU A 1 90 ? 17.525 1.655 -30.422 1.00 84.38 90 LEU A C 1
ATOM 722 O O . LEU A 1 90 ? 18.676 1.228 -30.474 1.00 84.38 90 LEU A O 1
ATOM 726 N N . MET A 1 91 ? 16.648 1.243 -29.502 1.00 81.88 91 MET A N 1
ATOM 727 C CA . MET A 1 91 ? 16.961 0.241 -28.472 1.00 81.88 91 MET A CA 1
ATOM 728 C C . MET A 1 91 ? 17.363 -1.103 -29.091 1.00 81.88 91 MET A C 1
ATOM 730 O O . MET A 1 91 ? 18.363 -1.698 -28.692 1.00 81.88 91 MET A O 1
ATOM 734 N N . ILE A 1 92 ? 16.630 -1.558 -30.111 1.00 87.94 92 ILE A N 1
ATOM 735 C CA . ILE A 1 92 ? 16.935 -2.805 -30.827 1.00 87.94 92 ILE A CA 1
ATOM 736 C C . ILE A 1 92 ? 18.303 -2.718 -31.517 1.00 87.94 92 ILE A C 1
ATOM 738 O O . ILE A 1 92 ? 19.110 -3.641 -31.406 1.00 87.94 92 ILE A O 1
ATOM 742 N N . ILE A 1 93 ? 18.595 -1.599 -32.187 1.00 86.44 93 ILE A N 1
ATOM 743 C CA . ILE A 1 93 ? 19.878 -1.373 -32.866 1.00 86.44 93 ILE A CA 1
ATOM 744 C C . ILE A 1 93 ? 21.033 -1.335 -31.857 1.00 86.44 93 ILE A C 1
ATOM 746 O O . ILE A 1 93 ? 22.068 -1.963 -32.085 1.00 86.44 93 ILE A O 1
ATOM 750 N N . MET A 1 94 ? 20.848 -0.655 -30.724 1.00 79.25 94 MET A N 1
ATOM 751 C CA . MET A 1 94 ? 21.876 -0.531 -29.690 1.00 79.25 94 MET A CA 1
ATOM 752 C C . MET A 1 94 ? 22.244 -1.882 -29.061 1.00 79.25 94 MET A C 1
ATOM 754 O O . MET A 1 94 ? 23.377 -2.059 -28.627 1.00 79.25 94 MET A O 1
ATOM 758 N N . VAL A 1 95 ? 21.318 -2.845 -29.050 1.00 81.44 95 VAL A N 1
ATOM 759 C CA . VAL A 1 95 ? 21.561 -4.216 -28.573 1.00 81.44 95 VAL A CA 1
ATOM 760 C C . VAL A 1 95 ? 22.130 -5.114 -29.679 1.00 81.44 95 VAL A C 1
ATOM 762 O O . VAL A 1 95 ? 23.045 -5.897 -29.428 1.00 81.44 95 VAL A O 1
ATOM 765 N N . LEU A 1 96 ? 21.643 -4.992 -30.918 1.00 79.62 96 LEU A N 1
ATOM 766 C CA . LEU A 1 96 ? 22.090 -5.823 -32.042 1.00 79.62 96 LEU A CA 1
ATOM 767 C C . LEU A 1 96 ? 23.526 -5.527 -32.481 1.00 79.62 96 LEU A C 1
ATOM 769 O O . LEU A 1 96 ? 24.253 -6.465 -32.804 1.00 79.62 96 LEU A O 1
ATOM 773 N N . ILE A 1 97 ? 23.953 -4.260 -32.491 1.00 78.44 97 ILE A N 1
ATOM 774 C CA . ILE A 1 97 ? 25.305 -3.881 -32.938 1.00 78.44 97 ILE A CA 1
ATOM 775 C C . ILE A 1 97 ? 26.393 -4.559 -32.084 1.00 78.44 97 ILE A C 1
ATOM 777 O O . ILE A 1 97 ? 27.264 -5.209 -32.667 1.00 78.44 97 ILE A O 1
ATOM 781 N N . PRO A 1 98 ? 26.349 -4.500 -30.737 1.00 73.81 98 PRO A N 1
ATOM 782 C CA . PRO A 1 98 ? 27.269 -5.253 -29.895 1.00 73.81 98 PRO A CA 1
ATOM 783 C C . PRO A 1 98 ? 27.194 -6.754 -30.163 1.00 73.81 98 PRO A C 1
ATOM 785 O O . PRO A 1 98 ? 28.229 -7.377 -30.350 1.00 73.81 98 PRO A O 1
ATOM 788 N N . ILE A 1 99 ? 25.999 -7.345 -30.246 1.00 74.88 99 ILE A N 1
ATOM 789 C CA . ILE A 1 99 ? 25.853 -8.794 -30.459 1.00 74.88 99 ILE A CA 1
ATOM 790 C C . ILE A 1 99 ? 26.521 -9.231 -31.769 1.00 74.88 99 ILE A C 1
ATOM 792 O O . ILE A 1 99 ? 27.251 -10.219 -31.779 1.00 74.88 99 ILE A O 1
ATOM 796 N N . LEU A 1 100 ? 26.323 -8.486 -32.859 1.00 76.31 100 LEU A N 1
ATOM 797 C CA . LEU A 1 100 ? 26.929 -8.786 -34.158 1.00 76.31 100 LEU A CA 1
ATOM 798 C C . LEU A 1 100 ? 28.446 -8.565 -34.156 1.00 76.31 100 LEU A C 1
ATOM 800 O O . LEU A 1 100 ? 29.179 -9.398 -34.688 1.00 76.31 100 LEU A O 1
ATOM 804 N N . TYR A 1 101 ? 28.917 -7.483 -33.531 1.00 75.25 101 TYR A N 1
ATOM 805 C CA . TYR A 1 101 ? 30.345 -7.184 -33.417 1.00 75.25 101 TYR A CA 1
ATOM 806 C C . TYR A 1 101 ? 31.073 -8.242 -32.583 1.00 75.25 101 TYR A C 1
ATOM 808 O O . TYR A 1 101 ? 32.125 -8.747 -32.973 1.00 75.25 101 TYR A O 1
ATOM 816 N N . PHE A 1 102 ? 30.474 -8.642 -31.461 1.00 66.50 102 PHE A N 1
ATOM 817 C CA . PHE A 1 102 ? 31.021 -9.682 -30.610 1.00 66.50 102 PHE A CA 1
ATOM 818 C C . PHE A 1 102 ? 30.934 -11.060 -31.273 1.00 66.50 102 PHE A C 1
ATOM 820 O O . PHE A 1 102 ? 31.892 -11.809 -31.148 1.00 66.50 102 PHE A O 1
ATOM 827 N N . ASN A 1 103 ? 29.891 -11.403 -32.042 1.00 64.56 103 ASN A N 1
ATOM 828 C CA . ASN A 1 103 ? 29.770 -12.729 -32.680 1.00 64.56 103 ASN A CA 1
ATOM 829 C C . ASN A 1 103 ? 30.973 -13.089 -33.574 1.00 64.56 103 ASN A C 1
ATOM 831 O O . ASN A 1 103 ? 31.360 -14.253 -33.659 1.00 64.56 103 ASN A O 1
ATOM 835 N N . ASN A 1 104 ? 31.620 -12.091 -34.182 1.00 64.25 104 ASN A N 1
ATOM 836 C CA . ASN A 1 104 ? 32.833 -12.305 -34.972 1.00 64.25 104 ASN A CA 1
ATOM 837 C C . ASN A 1 104 ? 34.079 -12.588 -34.098 1.00 64.25 104 ASN A C 1
ATOM 839 O O . ASN A 1 104 ? 34.908 -13.419 -34.459 1.00 64.25 104 ASN A O 1
ATOM 843 N N . SER A 1 105 ? 34.173 -11.971 -32.915 1.00 61.78 105 SER A N 1
ATOM 844 C CA . SER A 1 105 ? 35.275 -12.138 -31.942 1.00 61.78 105 SER A CA 1
ATOM 845 C C . SER A 1 105 ? 35.037 -13.255 -30.908 1.00 61.78 105 SER A C 1
ATOM 847 O O . SER A 1 105 ? 35.916 -13.606 -30.124 1.00 61.78 105 SER A O 1
ATOM 849 N N . ILE A 1 106 ? 33.831 -13.826 -30.881 1.00 56.69 106 ILE A N 1
ATOM 850 C CA . ILE A 1 106 ? 33.338 -14.750 -29.852 1.00 56.69 106 ILE A CA 1
ATOM 851 C C . ILE A 1 106 ? 33.904 -16.174 -29.998 1.00 56.69 106 ILE A C 1
ATOM 853 O O . ILE A 1 106 ? 33.877 -16.933 -29.031 1.00 56.69 106 ILE A O 1
ATOM 857 N N . LYS A 1 107 ? 34.466 -16.549 -31.155 1.00 59.06 107 LYS A N 1
ATOM 858 C CA . LYS A 1 107 ? 35.032 -17.899 -31.356 1.00 59.06 107 LYS A CA 1
ATOM 859 C C . LYS A 1 107 ? 36.237 -18.193 -30.449 1.00 59.06 107 LYS A C 1
ATOM 861 O O . LYS A 1 107 ? 36.436 -19.348 -30.093 1.00 59.06 107 LYS A O 1
ATOM 866 N N . GLU A 1 108 ? 36.973 -17.167 -30.019 1.00 62.72 108 GLU A N 1
ATOM 867 C CA . GLU A 1 108 ? 38.164 -17.299 -29.161 1.00 62.72 108 GLU A CA 1
ATOM 868 C C . GLU A 1 108 ? 37.871 -17.099 -27.660 1.00 62.72 108 GLU A C 1
ATOM 870 O O . GLU A 1 108 ? 38.522 -17.703 -26.813 1.00 62.72 108 GLU A O 1
ATOM 875 N N . TYR A 1 109 ? 36.836 -16.327 -27.307 1.00 56.91 109 TYR A N 1
ATOM 876 C CA . TYR A 1 109 ? 36.487 -15.990 -25.914 1.00 56.91 109 TYR A CA 1
ATOM 877 C C . TYR A 1 109 ? 35.418 -16.910 -25.277 1.00 56.91 109 TYR A C 1
ATOM 879 O O . TYR A 1 109 ? 35.039 -16.736 -24.113 1.00 56.91 109 TYR A O 1
ATOM 887 N N . LEU A 1 110 ? 34.925 -17.910 -26.020 1.00 56.28 110 LEU A N 1
ATOM 888 C CA . LEU A 1 110 ? 33.715 -18.681 -25.703 1.00 56.28 110 LEU A CA 1
ATOM 889 C C . LEU A 1 110 ? 33.803 -19.612 -24.477 1.00 56.28 110 LEU A C 1
ATOM 891 O O . LEU A 1 110 ? 32.770 -20.159 -24.095 1.00 56.28 110 LEU A O 1
ATOM 895 N N . SER A 1 111 ? 34.965 -19.870 -23.871 1.00 59.66 111 SER A N 1
ATOM 896 C CA . SER A 1 111 ? 35.066 -20.850 -22.768 1.00 59.66 111 SER A CA 1
ATOM 897 C C . SER A 1 111 ? 34.946 -20.241 -21.366 1.00 59.66 111 SER A C 1
ATOM 899 O O . SER A 1 111 ? 34.433 -20.907 -20.473 1.00 59.66 111 SER A O 1
ATOM 901 N N . VAL A 1 112 ? 35.329 -18.973 -21.173 1.00 56.50 112 VAL A N 1
ATOM 902 C CA . VAL A 1 112 ? 35.334 -18.309 -19.848 1.00 56.50 112 VAL A CA 1
ATOM 903 C C . VAL A 1 112 ? 34.319 -17.157 -19.767 1.00 56.50 112 VAL A C 1
ATOM 905 O O . VAL A 1 112 ? 33.764 -16.889 -18.704 1.00 56.50 112 VAL A O 1
ATOM 908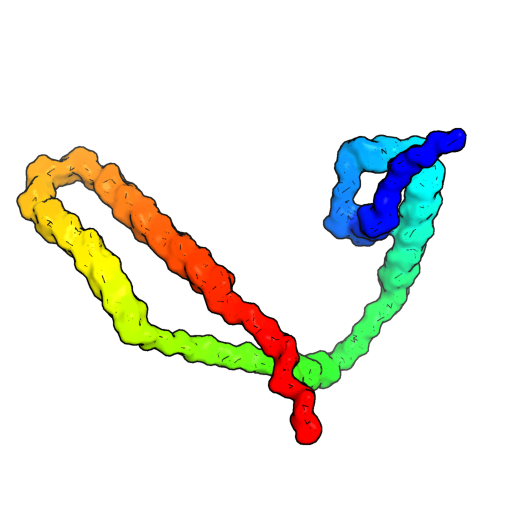 N N . ALA A 1 113 ? 33.978 -16.516 -20.892 1.00 55.81 113 ALA A N 1
ATOM 909 C CA . ALA A 1 113 ? 33.125 -15.319 -20.910 1.00 55.81 113 ALA A CA 1
ATOM 910 C C . ALA A 1 113 ? 31.601 -15.589 -20.893 1.00 55.81 113 ALA A C 1
ATOM 912 O O . ALA A 1 113 ? 30.820 -14.650 -20.733 1.00 55.81 113 ALA A O 1
ATOM 913 N N . ARG A 1 114 ? 31.147 -16.851 -21.015 1.00 56.72 114 ARG A N 1
ATOM 914 C CA . ARG A 1 114 ? 29.706 -17.188 -21.117 1.00 56.72 114 ARG A CA 1
ATOM 915 C C . ARG A 1 114 ? 28.875 -16.763 -19.904 1.00 56.72 114 ARG A C 1
ATOM 917 O O . ARG A 1 114 ? 27.703 -16.448 -20.072 1.00 56.72 114 ARG A O 1
ATOM 924 N N . GLY A 1 115 ? 29.457 -16.748 -18.705 1.00 59.53 115 GLY A N 1
ATOM 925 C CA . GLY A 1 115 ? 28.727 -16.377 -17.489 1.00 59.53 115 GLY A CA 1
ATOM 926 C C . GLY A 1 115 ? 28.541 -14.867 -17.342 1.00 59.53 115 GLY A C 1
ATOM 927 O O . GLY A 1 115 ? 27.436 -14.392 -17.092 1.00 59.53 115 GLY A O 1
ATOM 928 N N . ILE A 1 116 ? 29.617 -14.103 -17.536 1.00 62.53 116 ILE A N 1
ATOM 929 C CA . ILE A 1 116 ? 29.661 -12.678 -17.179 1.00 62.53 116 ILE A CA 1
ATOM 930 C C . ILE A 1 116 ? 28.909 -11.828 -18.209 1.00 62.53 116 ILE A C 1
ATOM 932 O O . ILE A 1 116 ? 28.130 -10.950 -17.840 1.00 62.53 116 ILE A O 1
ATOM 936 N N . SER A 1 117 ? 29.069 -12.120 -19.503 1.00 66.00 117 SER A N 1
ATOM 937 C CA . SER A 1 117 ? 28.386 -11.369 -20.564 1.00 66.00 117 SER A CA 1
ATOM 938 C C . SER A 1 117 ? 26.867 -11.557 -20.518 1.00 66.00 117 SER A C 1
ATOM 940 O O . SER A 1 117 ? 26.121 -10.601 -20.718 1.00 66.00 117 SER A O 1
ATOM 942 N N . PHE A 1 118 ? 26.396 -12.764 -20.188 1.00 66.75 118 PHE A N 1
ATOM 943 C CA . PHE A 1 118 ? 24.964 -13.045 -20.080 1.00 66.75 118 PHE A CA 1
ATOM 944 C C . PHE A 1 118 ? 24.325 -12.318 -18.890 1.00 66.75 118 PHE A C 1
ATOM 946 O O . PHE A 1 118 ? 23.237 -11.756 -19.019 1.00 66.75 118 PHE A O 1
ATOM 953 N N . GLN A 1 119 ? 25.023 -12.259 -17.751 1.00 70.38 119 GLN A N 1
ATOM 954 C CA . GLN A 1 119 ? 24.535 -11.533 -16.579 1.00 70.38 119 GLN A CA 1
ATOM 955 C C . GLN A 1 119 ? 24.423 -10.028 -16.826 1.00 70.38 119 GLN A C 1
ATOM 957 O O . GLN A 1 119 ? 23.419 -9.432 -16.440 1.00 70.38 119 GLN A O 1
ATOM 962 N N . MET A 1 120 ? 25.377 -9.422 -17.538 1.00 76.88 120 MET A N 1
ATOM 963 C CA . MET A 1 120 ? 25.290 -8.001 -17.886 1.00 76.88 120 MET A CA 1
ATOM 964 C C . MET A 1 120 ? 24.092 -7.706 -18.795 1.00 76.88 120 MET A C 1
ATOM 966 O O . MET A 1 120 ? 23.347 -6.769 -18.524 1.00 76.88 120 MET A O 1
ATOM 970 N N . CYS A 1 121 ? 23.837 -8.540 -19.810 1.00 74.12 121 CYS A N 1
ATOM 971 C CA . CYS A 1 121 ? 22.665 -8.378 -20.675 1.00 74.12 121 CYS A CA 1
ATOM 972 C C . CYS A 1 121 ? 21.347 -8.485 -19.898 1.00 74.12 121 CYS A C 1
ATOM 974 O O . CYS A 1 121 ? 20.448 -7.672 -20.111 1.00 74.12 121 CYS A O 1
ATOM 976 N N . ILE A 1 122 ? 21.233 -9.444 -18.973 1.00 80.75 122 ILE A N 1
ATOM 977 C CA . ILE A 1 122 ? 20.039 -9.587 -18.129 1.00 80.75 122 ILE A CA 1
ATOM 978 C C . ILE A 1 122 ? 19.831 -8.341 -17.268 1.00 80.75 122 ILE A C 1
ATOM 980 O O . ILE A 1 122 ? 18.719 -7.817 -17.219 1.00 80.75 122 ILE A O 1
ATOM 984 N N . ILE A 1 123 ? 20.888 -7.846 -16.619 1.00 83.00 123 ILE A N 1
ATOM 985 C CA . ILE A 1 123 ? 20.810 -6.660 -15.758 1.00 83.00 123 ILE A CA 1
ATOM 986 C C . ILE A 1 123 ? 20.381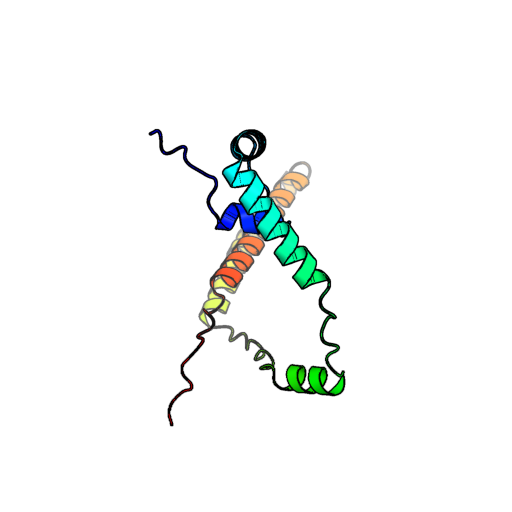 -5.434 -16.570 1.00 83.00 123 ILE A C 1
ATOM 988 O O . ILE A 1 123 ? 19.520 -4.679 -16.124 1.00 83.00 123 ILE A O 1
ATOM 992 N N . THR A 1 124 ? 20.912 -5.254 -17.782 1.00 83.88 124 THR A N 1
ATOM 993 C CA . THR A 1 124 ? 20.521 -4.140 -18.656 1.00 83.88 124 THR A CA 1
ATOM 994 C C . THR A 1 124 ? 19.062 -4.241 -19.103 1.00 83.88 124 THR A C 1
ATOM 996 O O . THR A 1 124 ? 18.348 -3.240 -19.068 1.00 83.88 124 THR A O 1
ATOM 999 N N . ILE A 1 125 ? 18.587 -5.435 -19.476 1.00 85.00 125 ILE A N 1
ATOM 1000 C CA . ILE A 1 125 ? 17.191 -5.644 -19.894 1.00 85.00 125 ILE A CA 1
ATOM 1001 C C . ILE A 1 125 ? 16.232 -5.413 -18.721 1.00 85.00 125 ILE A C 1
ATOM 1003 O O . ILE A 1 125 ? 15.233 -4.713 -18.879 1.00 85.00 125 ILE A O 1
ATOM 1007 N N . LEU A 1 126 ? 16.546 -5.948 -17.536 1.00 86.44 126 LEU A N 1
ATOM 1008 C CA . LEU A 1 126 ? 15.751 -5.726 -16.326 1.00 86.44 126 LEU A CA 1
ATOM 1009 C C . LEU A 1 126 ? 15.730 -4.246 -15.938 1.00 86.44 126 LEU A C 1
ATOM 1011 O O . LEU A 1 126 ? 14.662 -3.709 -15.659 1.00 86.44 126 LEU A O 1
ATOM 1015 N N . GLY A 1 127 ? 16.879 -3.569 -15.981 1.00 88.56 127 GLY A N 1
ATOM 1016 C CA . GLY A 1 127 ? 16.974 -2.136 -15.704 1.00 88.56 127 GLY A CA 1
ATOM 1017 C C . GLY A 1 127 ? 16.126 -1.299 -16.663 1.00 88.56 127 GLY A C 1
ATOM 1018 O O . GLY A 1 127 ? 15.368 -0.437 -16.221 1.00 88.56 127 GLY A O 1
ATOM 1019 N N . ALA A 1 128 ? 16.180 -1.596 -17.963 1.00 84.19 128 ALA A N 1
ATOM 1020 C CA . ALA A 1 128 ? 15.359 -0.926 -18.969 1.00 84.19 128 ALA A CA 1
ATOM 1021 C C . ALA A 1 128 ? 13.854 -1.191 -18.777 1.00 84.19 128 ALA A C 1
ATOM 1023 O O . ALA A 1 128 ? 13.049 -0.269 -18.908 1.00 84.19 128 ALA A O 1
ATOM 1024 N N . ALA A 1 129 ? 13.466 -2.420 -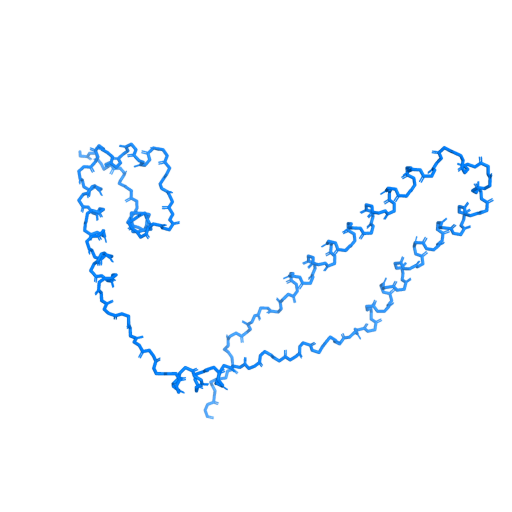18.423 1.00 82.81 129 ALA A N 1
ATOM 1025 C CA . ALA A 1 129 ? 12.073 -2.776 -18.154 1.00 82.81 129 ALA A CA 1
ATOM 1026 C C . ALA A 1 129 ? 11.520 -2.064 -16.909 1.00 82.81 129 ALA A C 1
ATOM 1028 O O . ALA A 1 129 ? 10.409 -1.534 -16.947 1.00 82.81 129 ALA A O 1
ATOM 1029 N N . VAL A 1 130 ? 12.305 -1.999 -15.828 1.00 91.31 130 VAL A N 1
ATOM 1030 C CA . VAL A 1 130 ? 11.950 -1.255 -14.609 1.00 91.31 130 VAL A CA 1
ATOM 1031 C C . VAL A 1 130 ? 11.836 0.237 -14.908 1.00 91.31 130 VAL A C 1
ATOM 1033 O O . VAL A 1 130 ? 10.865 0.867 -14.498 1.00 91.31 130 VAL A O 1
ATOM 1036 N N . PHE A 1 131 ? 12.777 0.799 -15.668 1.00 86.56 131 PHE A N 1
ATOM 1037 C CA . PHE A 1 131 ? 12.728 2.204 -16.062 1.00 86.56 131 PHE A CA 1
ATOM 1038 C C . PHE A 1 131 ? 11.472 2.520 -16.889 1.00 86.56 131 PHE A C 1
ATOM 1040 O O . PHE A 1 131 ? 10.778 3.491 -16.596 1.00 86.56 131 PHE A O 1
ATOM 1047 N N . TYR A 1 132 ? 11.122 1.662 -17.853 1.00 84.00 132 TYR A N 1
ATO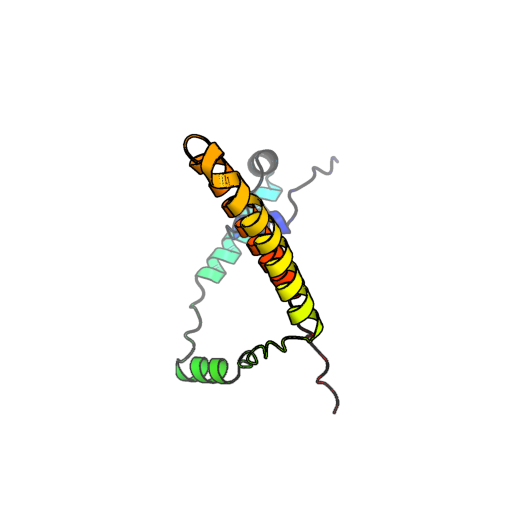M 1048 C CA . TYR A 1 132 ? 9.911 1.817 -18.660 1.00 84.00 132 TYR A CA 1
ATOM 1049 C C . TYR A 1 132 ? 8.630 1.725 -17.814 1.00 84.00 132 TYR A C 1
ATOM 1051 O O . TYR A 1 132 ? 7.745 2.574 -17.933 1.00 84.00 132 TYR A O 1
ATOM 1059 N N . LEU A 1 133 ? 8.555 0.758 -16.891 1.00 82.75 133 LEU A N 1
ATOM 1060 C CA . LEU A 1 133 ? 7.455 0.650 -15.927 1.00 82.75 133 LEU A CA 1
ATOM 1061 C C . LEU A 1 133 ? 7.329 1.908 -15.062 1.00 82.75 133 LEU A C 1
ATOM 1063 O O . LEU A 1 133 ? 6.226 2.425 -14.904 1.00 82.75 133 LEU A O 1
ATOM 1067 N N . CYS A 1 134 ? 8.443 2.440 -14.556 1.00 80.56 134 CYS A N 1
ATOM 1068 C CA . CYS A 1 134 ? 8.447 3.687 -13.794 1.00 80.56 134 CYS A CA 1
ATOM 1069 C C . CYS A 1 134 ? 7.936 4.864 -14.629 1.00 80.56 134 CYS A C 1
ATOM 1071 O O . CYS A 1 134 ? 7.101 5.622 -14.143 1.00 80.56 134 CYS A O 1
ATOM 1073 N N . THR A 1 135 ? 8.364 5.005 -15.888 1.00 78.12 135 THR A N 1
ATOM 1074 C CA . THR A 1 135 ? 7.845 6.073 -16.759 1.00 78.12 135 THR A CA 1
ATOM 1075 C C . THR A 1 135 ? 6.342 5.941 -17.013 1.00 78.12 135 THR A C 1
ATOM 1077 O O . THR A 1 135 ? 5.643 6.946 -17.006 1.00 78.12 135 THR A O 1
ATOM 1080 N N . LEU A 1 136 ? 5.819 4.718 -17.133 1.00 77.38 136 LEU A N 1
ATOM 1081 C CA . LEU A 1 136 ? 4.394 4.449 -17.361 1.00 77.38 136 LEU A CA 1
ATOM 1082 C C . LEU A 1 136 ? 3.542 4.676 -16.094 1.00 77.38 136 LEU A C 1
ATOM 1084 O O . LEU A 1 136 ? 2.379 5.074 -16.173 1.00 77.38 136 LEU A O 1
ATOM 1088 N N . LEU A 1 137 ? 4.125 4.455 -14.912 1.00 74.81 137 LEU A N 1
ATOM 1089 C CA . LEU A 1 137 ? 3.504 4.796 -13.629 1.00 74.81 137 LEU A CA 1
ATOM 1090 C C . LEU A 1 137 ? 3.509 6.308 -13.364 1.00 74.81 137 LEU A C 1
ATOM 1092 O O . LEU A 1 137 ? 2.558 6.824 -12.783 1.00 74.81 137 LEU A O 1
ATOM 1096 N N . ILE A 1 138 ? 4.552 7.020 -13.794 1.00 76.50 138 ILE A N 1
ATOM 1097 C CA . ILE A 1 138 ? 4.649 8.481 -13.658 1.00 76.50 138 ILE A CA 1
ATOM 1098 C C . ILE A 1 138 ? 3.724 9.185 -14.659 1.00 76.50 138 ILE A C 1
ATOM 1100 O O . ILE A 1 138 ? 3.111 10.192 -14.311 1.00 76.50 138 ILE A O 1
ATOM 1104 N N . ASP A 1 139 ? 3.581 8.640 -15.868 1.00 63.44 139 ASP A N 1
ATOM 1105 C CA . ASP A 1 139 ? 2.707 9.174 -16.918 1.00 63.44 139 ASP A CA 1
ATOM 1106 C C . ASP A 1 139 ? 1.242 8.730 -16.770 1.00 63.44 139 ASP A C 1
ATOM 1108 O O . ASP A 1 139 ? 0.451 8.827 -17.706 1.00 63.44 139 ASP A O 1
ATOM 1112 N N . GLN A 1 140 ? 0.838 8.250 -15.585 1.00 57.91 140 GLN A N 1
ATOM 1113 C CA . GLN A 1 140 ? -0.585 8.155 -15.276 1.00 57.91 140 GLN A CA 1
ATOM 1114 C C . GLN A 1 140 ? -1.165 9.573 -15.365 1.00 57.91 140 GLN A C 1
ATOM 1116 O O . GLN A 1 140 ? -0.790 10.437 -14.561 1.00 57.91 140 GLN A O 1
ATOM 1121 N N . PRO A 1 141 ? -2.059 9.856 -16.334 1.00 50.38 141 PRO A N 1
ATOM 1122 C CA . PRO A 1 141 ? -2.649 11.172 -16.451 1.00 50.38 141 PRO A CA 1
ATOM 1123 C C . PRO A 1 141 ? -3.347 11.453 -15.129 1.00 50.38 141 PRO A C 1
ATOM 1125 O O . PRO A 1 141 ? -4.195 10.669 -14.696 1.00 50.38 141 PRO A O 1
ATOM 1128 N N . LYS A 1 142 ? -2.969 12.559 -14.472 1.00 50.81 142 LYS A N 1
ATOM 1129 C CA . LYS A 1 142 ? -3.714 13.113 -13.338 1.00 50.81 142 LYS A CA 1
ATOM 1130 C C . LYS A 1 142 ? -5.184 13.040 -13.717 1.00 50.81 142 LYS A C 1
ATOM 1132 O O . LYS A 1 142 ? -5.600 13.746 -14.635 1.00 50.81 142 LYS A O 1
ATOM 1137 N N . ILE A 1 143 ? -5.925 12.142 -13.066 1.00 52.56 143 ILE A N 1
ATOM 1138 C CA . ILE A 1 143 ? -7.354 11.949 -13.285 1.00 52.56 143 ILE A CA 1
ATOM 1139 C C . ILE A 1 143 ? -7.967 13.329 -13.082 1.00 52.56 143 ILE A C 1
ATOM 1141 O O . ILE A 1 143 ? -8.026 13.837 -11.962 1.00 52.56 143 ILE A O 1
ATOM 1145 N N . SER A 1 144 ? -8.304 13.986 -14.192 1.00 47.00 144 SER A N 1
ATOM 1146 C CA . SER A 1 144 ? -8.904 15.309 -14.200 1.00 47.00 144 SER A CA 1
ATOM 1147 C C . SER A 1 144 ? -10.332 15.135 -13.708 1.00 47.00 144 SER A C 1
ATOM 1149 O O . SER A 1 144 ? -11.278 15.009 -14.480 1.00 47.00 144 SER A O 1
ATOM 1151 N N . PHE A 1 145 ? -10.483 15.060 -12.388 1.00 54.84 145 PHE A N 1
ATOM 1152 C CA . PHE A 1 145 ? -11.767 15.250 -11.750 1.00 54.84 145 PHE A CA 1
ATOM 1153 C C . PHE A 1 145 ? -12.196 16.692 -12.021 1.00 54.84 145 PHE A C 1
ATOM 1155 O O . PHE A 1 145 ? -11.590 17.640 -11.530 1.00 54.84 145 PHE A O 1
ATOM 1162 N N . GLY A 1 146 ? -13.258 16.846 -12.809 1.00 51.41 146 GLY A N 1
ATOM 1163 C CA . GLY A 1 146 ? -14.084 18.047 -12.770 1.00 51.41 146 GLY A CA 1
ATOM 1164 C C . GLY A 1 146 ? -13.875 19.046 -13.902 1.00 51.41 146 GLY A C 1
ATOM 1165 O O . GLY A 1 146 ? -13.422 20.161 -13.670 1.00 51.41 146 GLY A O 1
ATOM 1166 N N . LYS A 1 147 ? -14.360 18.713 -15.102 1.00 46.22 147 LYS A N 1
ATOM 1167 C CA . LYS A 1 147 ? -15.008 19.697 -15.991 1.00 46.22 147 LYS A CA 1
ATOM 1168 C C . LYS A 1 147 ? -16.217 19.085 -16.704 1.00 46.22 147 LYS A C 1
ATOM 1170 O O . LYS A 1 147 ? -16.282 19.061 -17.922 1.00 46.22 147 LYS A O 1
ATOM 1175 N N . HIS A 1 148 ? -17.205 18.632 -15.939 1.00 49.56 148 HIS A N 1
ATOM 1176 C CA . HIS A 1 148 ? -18.576 18.517 -16.442 1.00 49.56 148 HIS A CA 1
ATOM 1177 C C . HIS A 1 148 ? -19.546 19.090 -15.407 1.00 49.56 148 HIS A C 1
ATOM 1179 O O . HIS A 1 148 ? -20.237 18.373 -14.696 1.00 49.56 148 HIS A O 1
ATOM 1185 N N . GLN A 1 149 ? -19.561 20.422 -15.324 1.00 51.31 149 GLN A N 1
ATOM 1186 C CA . GLN A 1 149 ? -20.688 21.174 -14.781 1.00 51.31 149 GLN A CA 1
ATOM 1187 C C . GLN A 1 149 ? -20.825 22.493 -15.560 1.00 51.31 149 GLN A C 1
ATOM 1189 O O . GLN A 1 149 ? -20.351 23.548 -15.151 1.00 51.31 149 GLN A O 1
ATOM 1194 N N . LYS A 1 150 ? -21.423 22.400 -16.747 1.00 50.56 150 LYS A N 1
ATOM 1195 C CA . LYS A 1 150 ? -22.194 23.472 -17.395 1.00 50.56 150 LYS A CA 1
ATOM 1196 C C . LYS A 1 150 ? -23.452 22.774 -17.909 1.00 50.56 150 LYS A C 1
ATOM 1198 O O . LYS A 1 150 ? -23.313 21.804 -18.648 1.00 50.56 150 LYS A O 1
ATOM 1203 N N . MET A 1 151 ? -24.540 22.974 -17.164 1.00 47.12 151 MET A N 1
ATOM 1204 C CA . MET A 1 151 ? -25.699 23.795 -17.553 1.00 47.12 151 MET A CA 1
ATOM 1205 C C . MET A 1 151 ? -26.575 23.055 -18.550 1.00 47.12 151 MET A C 1
ATOM 1207 O O . MET A 1 151 ? -26.126 22.888 -19.700 1.00 47.12 151 MET A O 1
#

Sequence (151 aa):
MIEEMHIPDQQLQEWANGQTGLDADQKEHLSNCEYCQQQLAIYKNMYSSLKRMEQPVIPGALLQKIIRQLPSGEPVKVRLHRNDLVIIGLMIIMVLIPILYFNNSIKEYLSVARGISFQMCIITILGAAVFYLCTLLIDQPKISFGKHQKM